Protein AF-A0A975FVG9-F1 (afdb_monomer_lite)

Sequence (138 aa):
MKTIINNSVKTALFLLMSVIVITFSACSAEDGMDGVQVPQGEQGPAGQDGEDGNANVIASDWFPVEFDQMSTSTPPTWGRMVLGNEDIPEVDLSEYMEGTGGVMLIYLKTLVTLSGGSDTGYLCTSAPFYIFNLGSRF

Secondary structure (DSSP, 8-state):
-HHHHHHHHHHHHHHHHHHHHHHHHT-----------PPPPPPPPPPPPPPP-------PPP-----SEE-SSSS---EE----TTT-TTS-HHHHHHHS-------EEEEEE-TTSS-EEEEEE-------------

Radius of gyration: 46.34 Å; chains: 1; bounding box: 71×58×120 Å

Structure (mmCIF, N/CA/C/O backbone):
data_AF-A0A975FVG9-F1
#
_entry.id   AF-A0A975FVG9-F1
#
loop_
_atom_site.group_PDB
_atom_site.id
_atom_site.type_symbol
_atom_site.label_atom_id
_atom_site.label_alt_id
_atom_site.label_comp_id
_atom_site.label_asym_id
_atom_site.label_entity_id
_atom_site.label_seq_id
_atom_site.pdbx_PDB_ins_code
_atom_site.Cartn_x
_atom_site.Cartn_y
_atom_site.Cartn_z
_atom_site.occupancy
_atom_site.B_iso_or_equiv
_atom_site.auth_seq_id
_atom_site.auth_comp_id
_atom_site.auth_asym_id
_atom_site.auth_atom_id
_atom_site.pdbx_PDB_model_num
ATOM 1 N N . MET A 1 1 ? -30.366 42.671 103.130 1.00 57.69 1 MET A N 1
ATOM 2 C CA . MET A 1 1 ? -30.488 42.703 101.650 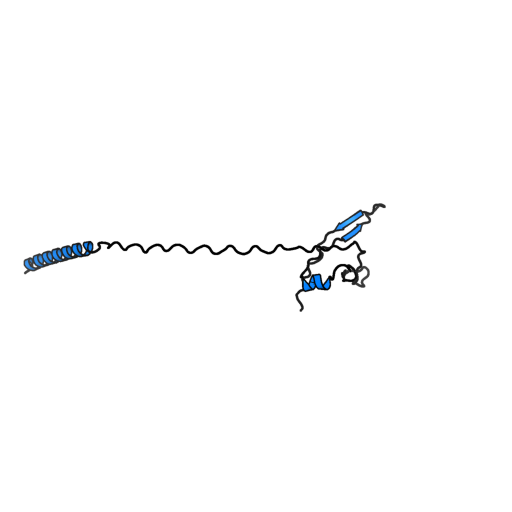1.00 57.69 1 MET A CA 1
ATOM 3 C C . MET A 1 1 ? -29.616 41.660 100.936 1.00 57.69 1 MET A C 1
ATOM 5 O O . MET A 1 1 ? -30.143 40.971 100.078 1.00 57.69 1 MET A O 1
ATOM 9 N N . LYS A 1 2 ? -28.337 41.460 101.309 1.00 54.97 2 LYS A N 1
ATOM 10 C CA . LYS A 1 2 ? -27.422 40.491 100.652 1.00 54.97 2 LYS A CA 1
ATOM 11 C C . LYS A 1 2 ? -27.869 39.013 100.712 1.00 54.97 2 LYS A C 1
ATOM 13 O O . LYS A 1 2 ? -27.711 38.291 99.738 1.00 54.97 2 LYS A O 1
ATOM 18 N N . THR A 1 3 ? -28.478 38.563 101.810 1.00 57.16 3 THR A N 1
ATOM 19 C CA . THR A 1 3 ? -28.899 37.155 101.989 1.00 57.16 3 THR A CA 1
ATOM 20 C C . THR A 1 3 ? -30.125 36.773 101.153 1.00 57.16 3 THR A C 1
ATOM 22 O O . THR A 1 3 ? -30.239 35.637 100.712 1.00 57.16 3 THR A O 1
ATOM 25 N N . ILE A 1 4 ? -31.018 37.735 100.892 1.00 61.66 4 ILE A N 1
ATOM 26 C CA . ILE A 1 4 ? -32.216 37.537 100.061 1.00 61.66 4 ILE A CA 1
ATOM 27 C C . ILE A 1 4 ? -31.801 37.396 98.592 1.00 61.66 4 ILE A C 1
ATOM 29 O O . ILE A 1 4 ? -32.231 36.466 97.924 1.00 61.66 4 ILE A O 1
ATOM 33 N N . ILE A 1 5 ? -30.877 38.243 98.124 1.00 62.00 5 ILE A N 1
ATOM 34 C CA . ILE A 1 5 ? -30.326 38.181 96.762 1.00 62.00 5 ILE A CA 1
ATOM 35 C C . ILE A 1 5 ? -29.603 36.845 96.528 1.00 62.00 5 ILE A C 1
ATOM 37 O O . ILE A 1 5 ? -29.829 36.197 95.512 1.00 62.00 5 ILE A O 1
ATOM 41 N N . ASN A 1 6 ? -28.808 36.371 97.493 1.00 67.38 6 ASN A N 1
ATOM 42 C CA . ASN A 1 6 ? -28.076 35.107 97.353 1.00 67.38 6 ASN A CA 1
ATOM 43 C C . ASN A 1 6 ? -28.990 33.870 97.308 1.00 67.38 6 ASN A C 1
ATOM 45 O O . ASN A 1 6 ? -28.657 32.898 96.631 1.00 67.38 6 ASN A O 1
ATOM 49 N N . ASN A 1 7 ? -30.134 33.892 97.998 1.00 68.81 7 ASN A N 1
ATOM 50 C CA . ASN A 1 7 ? -31.102 32.796 97.941 1.00 68.81 7 ASN A CA 1
ATOM 51 C C . ASN A 1 7 ? -31.940 32.853 96.658 1.00 68.81 7 ASN A C 1
ATOM 53 O O . ASN A 1 7 ? -32.110 31.820 96.016 1.00 68.81 7 ASN A O 1
ATOM 57 N N . SER A 1 8 ? -32.355 34.044 96.215 1.00 70.81 8 SER A N 1
ATOM 58 C CA . SER A 1 8 ? -33.063 34.220 94.940 1.00 70.81 8 SER A CA 1
ATOM 59 C C . SER A 1 8 ? -32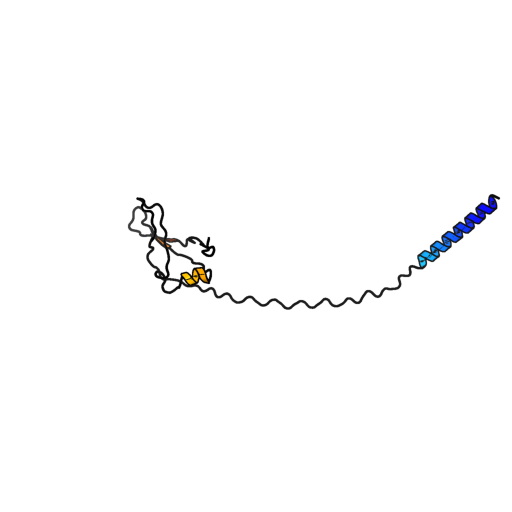.206 33.829 93.729 1.00 70.81 8 SER A C 1
ATOM 61 O O . SER A 1 8 ? -32.715 33.215 92.794 1.00 70.81 8 SER A O 1
ATOM 63 N N . VAL A 1 9 ? -30.897 34.106 93.759 1.00 78.69 9 VAL A N 1
ATOM 64 C CA . VAL A 1 9 ? -29.954 33.704 92.697 1.00 78.69 9 VAL A CA 1
ATOM 65 C C . VAL A 1 9 ? -29.762 32.185 92.654 1.00 78.69 9 VAL A C 1
ATOM 67 O O . VAL A 1 9 ? -29.729 31.606 91.572 1.00 78.69 9 VAL A O 1
ATOM 70 N N . LYS A 1 10 ? -29.696 31.509 93.808 1.00 76.94 10 LYS A N 1
ATOM 71 C CA . LYS A 1 10 ? -29.597 30.040 93.858 1.00 76.94 10 LYS A CA 1
ATOM 72 C C . LYS A 1 10 ? -30.865 29.370 93.338 1.00 76.94 10 LYS A C 1
ATOM 74 O O . LYS A 1 10 ? -30.766 28.431 92.556 1.00 76.94 10 LYS A O 1
ATOM 79 N N . THR A 1 11 ? -32.042 29.868 93.716 1.00 81.31 11 THR A N 1
ATOM 80 C CA . THR A 1 11 ? -33.314 29.333 93.214 1.00 81.31 11 THR A CA 1
ATOM 81 C C . THR A 1 11 ? -33.452 29.543 91.707 1.00 81.31 11 THR A C 1
ATOM 83 O O . THR A 1 11 ? -33.838 28.607 91.013 1.00 81.31 11 THR A O 1
ATOM 86 N N . ALA A 1 12 ? -33.060 30.710 91.183 1.00 82.94 12 ALA A N 1
ATOM 87 C CA . ALA A 1 12 ? -33.036 30.966 89.742 1.00 82.94 12 ALA A CA 1
ATOM 88 C C . ALA A 1 12 ? -32.054 30.043 88.998 1.00 82.94 12 ALA A C 1
ATOM 90 O O . ALA A 1 12 ? -32.378 29.540 87.926 1.00 82.94 12 ALA A O 1
ATOM 91 N N . LEU A 1 13 ? -30.886 29.762 89.585 1.00 82.81 13 LEU A N 1
ATOM 92 C CA . LEU A 1 13 ? -29.896 28.852 89.005 1.00 82.81 13 LEU A CA 1
ATOM 93 C C . LEU A 1 13 ? -30.392 27.397 88.973 1.00 82.81 13 LEU A C 1
ATOM 95 O O . LEU A 1 13 ? -30.206 26.714 87.970 1.00 82.81 13 LEU A O 1
ATOM 99 N N . PHE A 1 14 ? -31.065 26.929 90.029 1.00 83.44 14 PHE A N 1
ATOM 100 C CA . PHE A 1 14 ? -31.667 25.589 90.047 1.00 83.44 14 PHE A CA 1
ATOM 101 C C . PHE A 1 14 ? -32.821 25.451 89.046 1.00 83.44 14 PHE A C 1
ATOM 103 O O . PHE A 1 14 ? -32.939 24.412 88.401 1.00 83.44 14 PHE A O 1
ATOM 110 N N . LEU A 1 15 ? -33.626 26.504 88.870 1.00 83.19 15 LEU A N 1
ATOM 111 C CA . LEU A 1 15 ? -34.683 26.560 87.854 1.00 83.19 15 LEU A CA 1
ATOM 112 C C . LEU A 1 15 ? -34.117 26.566 86.427 1.00 83.19 15 LEU A C 1
ATOM 114 O O . LEU A 1 15 ? -34.654 25.907 85.545 1.00 83.19 15 LEU A O 1
ATOM 118 N N . LEU A 1 16 ? -33.003 27.265 86.200 1.00 83.44 16 LEU A N 1
ATOM 119 C CA . LEU A 1 16 ? -32.316 27.261 84.910 1.00 83.44 16 LEU A CA 1
ATOM 120 C C . LEU A 1 16 ? -31.779 25.861 84.572 1.00 83.44 16 LEU A C 1
ATOM 122 O O . LEU A 1 16 ? -31.946 25.386 83.453 1.00 83.44 16 LEU A O 1
ATOM 126 N N . MET A 1 17 ? -31.177 25.177 85.548 1.00 80.56 17 MET A N 1
ATOM 127 C CA . MET A 1 17 ? -30.641 23.827 85.352 1.00 80.56 17 MET A CA 1
ATOM 128 C C . MET A 1 17 ? -31.740 22.782 85.118 1.00 80.56 17 MET A C 1
ATOM 130 O O . MET A 1 17 ? -31.540 21.875 84.313 1.00 80.56 17 MET A O 1
ATOM 134 N N . SER A 1 18 ? -32.910 22.907 85.755 1.00 80.19 18 SER A N 1
ATOM 135 C CA . SER A 1 18 ? -34.022 21.974 85.521 1.00 80.19 18 SER A CA 1
ATOM 136 C C . SER A 1 18 ? -34.646 22.134 84.131 1.00 80.19 18 SER A C 1
ATOM 138 O O . SER A 1 18 ? -34.964 21.132 83.494 1.00 80.19 18 SER A O 1
ATOM 140 N N . VAL A 1 19 ? -34.755 23.365 83.620 1.00 80.75 19 VAL A N 1
ATOM 141 C CA . VAL A 1 19 ? -35.246 23.635 82.256 1.00 80.75 19 VAL A CA 1
ATOM 142 C C . VAL A 1 19 ? -34.307 23.042 81.201 1.00 80.75 19 VAL A C 1
ATOM 144 O O . VAL A 1 19 ? -34.776 22.441 80.238 1.00 80.75 19 VAL A O 1
ATOM 147 N N . ILE A 1 20 ? -32.993 23.126 81.423 1.00 77.50 20 ILE A N 1
ATOM 148 C CA . ILE A 1 20 ? -31.979 22.577 80.512 1.00 77.50 20 ILE A CA 1
ATOM 149 C C . ILE A 1 20 ? -32.102 21.046 80.386 1.00 77.50 20 ILE A C 1
ATOM 151 O O . ILE A 1 20 ? -32.048 20.507 79.279 1.00 77.50 20 ILE A O 1
ATOM 155 N N . VAL A 1 21 ? -32.336 20.332 81.492 1.00 77.69 21 VAL A N 1
ATOM 156 C CA . VAL A 1 21 ? -32.498 18.862 81.487 1.00 77.69 21 VAL A CA 1
ATOM 157 C C . VAL A 1 21 ? -33.760 18.424 80.728 1.00 77.69 21 VAL A C 1
ATOM 159 O O . VAL A 1 21 ? -33.743 17.415 80.019 1.00 77.69 21 VAL A O 1
ATOM 162 N N . ILE A 1 22 ? -34.842 19.201 80.818 1.00 73.06 22 ILE A N 1
ATOM 163 C CA . ILE A 1 22 ? -36.093 18.924 80.096 1.00 73.06 22 ILE A CA 1
ATOM 164 C C . ILE A 1 22 ? -35.912 19.160 78.588 1.00 73.06 22 ILE A C 1
ATOM 166 O O . ILE A 1 22 ? -36.403 18.375 77.782 1.00 73.06 22 ILE A O 1
ATOM 170 N N . THR A 1 23 ? -35.146 20.177 78.180 1.00 68.38 23 THR A N 1
ATOM 171 C CA . THR A 1 23 ? -34.895 20.440 76.751 1.00 68.38 23 THR A CA 1
ATOM 172 C C . THR A 1 23 ? -34.012 19.392 76.070 1.00 68.38 23 THR A C 1
ATOM 174 O O . THR A 1 23 ? -34.181 19.154 74.880 1.00 68.38 23 THR A O 1
ATOM 177 N N . PHE A 1 24 ? -33.113 18.719 76.799 1.00 65.06 24 PHE A N 1
ATOM 178 C CA . PHE A 1 24 ? -32.267 17.663 76.222 1.00 65.06 24 PHE A CA 1
ATOM 179 C C . PHE A 1 24 ? -32.967 16.303 76.081 1.00 65.06 24 PHE A C 1
ATOM 181 O O . PHE A 1 24 ? -32.515 15.478 75.293 1.00 65.06 24 PHE A O 1
ATOM 188 N N . SER A 1 25 ? -34.069 16.065 76.799 1.00 64.69 25 SER A N 1
ATOM 189 C CA . SER A 1 25 ? -34.861 14.827 76.680 1.00 64.69 25 SER A CA 1
ATOM 190 C C . SER A 1 25 ? -35.961 14.900 75.610 1.00 64.69 25 SER A C 1
ATOM 192 O O . SER A 1 25 ? -36.537 13.874 75.268 1.00 64.69 25 SER A O 1
ATOM 194 N N . ALA A 1 26 ? -36.210 16.082 75.032 1.00 60.00 26 ALA A N 1
ATOM 195 C CA . ALA A 1 26 ? -37.150 16.286 73.923 1.00 60.00 26 ALA A CA 1
ATOM 196 C C . ALA A 1 26 ? -36.576 15.919 72.537 1.00 60.00 26 ALA A C 1
ATOM 198 O O . ALA A 1 26 ? -37.291 15.993 71.546 1.00 60.00 26 ALA A O 1
ATOM 199 N N . CYS A 1 27 ? -35.307 15.505 72.458 1.00 59.72 27 CYS A N 1
ATOM 200 C CA . CYS A 1 27 ? -34.732 14.863 71.275 1.00 59.72 27 CYS A CA 1
ATOM 201 C C . CYS A 1 27 ? -34.912 13.341 71.392 1.00 59.72 27 CYS A C 1
ATOM 203 O O . CYS A 1 27 ? -33.947 12.585 71.493 1.00 59.72 27 CYS A O 1
ATOM 205 N N . SER A 1 28 ? -36.166 12.892 71.460 1.00 61.69 28 SER A N 1
ATOM 206 C CA . SER A 1 28 ? -36.476 11.531 71.038 1.00 61.69 28 SER A CA 1
ATOM 207 C C . SER A 1 28 ? -36.413 11.585 69.521 1.00 61.69 28 SER A C 1
ATOM 209 O O . SER A 1 28 ? -37.184 12.320 68.925 1.00 61.69 28 SER A O 1
ATOM 211 N N . ALA A 1 29 ? -35.457 10.904 68.894 1.00 56.03 29 ALA A N 1
ATOM 212 C CA . ALA A 1 29 ? -35.510 10.718 67.455 1.00 56.03 29 ALA A CA 1
ATOM 213 C C . ALA A 1 29 ? -36.801 9.942 67.168 1.00 56.03 29 ALA A C 1
ATOM 215 O O . ALA A 1 29 ? -36.885 8.752 67.466 1.00 56.03 29 ALA A O 1
ATOM 216 N N . GLU A 1 30 ? -37.845 10.620 66.691 1.00 57.28 30 GLU A N 1
ATOM 217 C CA . GLU A 1 30 ? -38.917 9.933 65.994 1.00 57.28 30 GLU A CA 1
ATOM 218 C C . GLU A 1 30 ? -38.268 9.208 64.815 1.00 57.28 30 GLU A C 1
ATOM 220 O O . GLU A 1 30 ? -37.642 9.847 63.969 1.00 57.28 30 GLU A O 1
ATOM 225 N N . ASP A 1 31 ? -38.369 7.877 64.811 1.00 58.94 31 ASP A N 1
ATOM 226 C CA . ASP A 1 31 ? -37.905 7.007 63.737 1.00 58.94 31 ASP A CA 1
ATOM 227 C C . ASP A 1 31 ? -38.453 7.519 62.398 1.00 58.94 31 ASP A C 1
ATOM 229 O O . ASP A 1 31 ? -39.593 7.247 62.005 1.00 58.94 31 ASP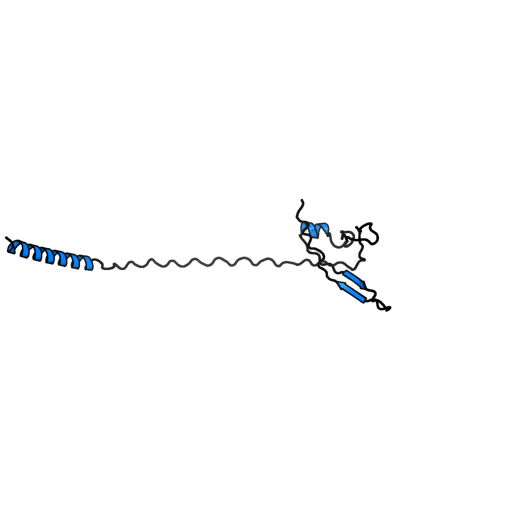 A O 1
ATOM 233 N N . GLY A 1 32 ? -37.637 8.300 61.693 1.00 55.00 32 GLY A N 1
ATOM 234 C CA . GLY A 1 32 ? -37.848 8.581 60.290 1.00 55.00 32 GLY A CA 1
ATOM 235 C C . GLY A 1 32 ? -37.759 7.243 59.583 1.00 55.00 32 GLY A C 1
ATOM 236 O O . GLY A 1 32 ? -36.694 6.638 59.561 1.00 55.00 32 GLY A O 1
ATOM 237 N N . MET A 1 33 ? -38.879 6.750 59.052 1.00 56.66 33 MET A N 1
ATOM 238 C CA . MET A 1 33 ? -38.840 5.639 58.109 1.00 56.66 33 MET A CA 1
ATOM 239 C C . MET A 1 33 ? -37.885 6.044 56.988 1.00 56.66 33 MET A C 1
ATOM 241 O O . MET A 1 33 ? -38.213 6.926 56.190 1.00 56.66 33 MET A O 1
ATOM 245 N N . ASP A 1 34 ? -36.697 5.441 56.981 1.00 62.31 34 ASP A N 1
ATOM 246 C CA . ASP A 1 34 ? -35.715 5.607 55.922 1.00 62.31 34 ASP A CA 1
ATOM 247 C C . ASP A 1 34 ? -36.432 5.405 54.588 1.00 62.31 34 ASP A C 1
ATOM 249 O O . ASP A 1 34 ? -37.128 4.406 54.377 1.00 62.31 34 ASP A O 1
ATOM 253 N N . GLY A 1 35 ? -36.344 6.421 53.725 1.00 62.31 35 GLY A N 1
ATOM 254 C CA . GLY A 1 35 ? -37.052 6.454 52.455 1.00 62.31 35 GLY A CA 1
ATOM 255 C C . GLY A 1 35 ? -36.845 5.145 51.702 1.00 62.31 35 GLY A C 1
ATOM 256 O O . GLY A 1 35 ? -35.711 4.711 51.514 1.00 62.31 35 GLY A O 1
ATOM 257 N N . VAL A 1 36 ? -37.950 4.512 51.302 1.00 65.50 36 VAL A N 1
ATOM 258 C CA . VAL A 1 36 ? -37.959 3.261 50.537 1.00 65.50 36 VAL A CA 1
ATOM 259 C C . VAL A 1 36 ? -36.933 3.366 49.410 1.00 65.50 36 VAL A C 1
ATOM 261 O O . VAL A 1 36 ? -37.068 4.203 48.517 1.00 65.50 36 VAL A O 1
ATOM 264 N N . GLN A 1 37 ? -35.891 2.537 49.474 1.00 67.75 37 GLN A N 1
ATOM 265 C CA . GLN A 1 37 ? -34.851 2.486 48.460 1.00 67.75 37 GLN A CA 1
ATOM 266 C C . GLN A 1 37 ? -35.496 2.034 47.147 1.00 67.75 37 GLN A C 1
ATOM 268 O O . GLN A 1 37 ? -35.871 0.873 46.985 1.00 67.75 37 GLN A O 1
ATOM 273 N N . VAL A 1 38 ? -35.705 2.983 46.233 1.00 71.88 38 VAL A N 1
ATOM 274 C CA . VAL A 1 38 ? -36.261 2.700 44.907 1.00 71.88 38 VAL A CA 1
ATOM 275 C C . VAL A 1 38 ? -35.289 1.777 44.165 1.00 71.88 38 VAL A C 1
ATOM 277 O O . VAL A 1 38 ? -34.077 1.998 44.252 1.00 71.88 38 VAL A O 1
ATOM 280 N N . PRO A 1 39 ? -35.779 0.746 43.450 1.00 78.69 39 PRO A N 1
ATOM 281 C CA . PRO A 1 39 ? -34.909 -0.141 42.693 1.00 78.69 39 PRO A CA 1
ATOM 282 C C . PRO A 1 39 ? -34.044 0.668 41.726 1.00 78.69 39 PRO A C 1
ATOM 284 O O . PRO A 1 39 ? -34.528 1.593 41.069 1.00 78.69 39 PRO A O 1
ATOM 287 N N . GLN A 1 40 ? -32.763 0.317 41.639 1.00 80.31 40 GLN A N 1
ATOM 288 C CA . GLN A 1 40 ? -31.877 0.883 40.632 1.00 80.31 40 GLN A CA 1
ATOM 289 C C . GLN A 1 40 ? -32.424 0.545 39.238 1.00 80.31 40 GLN A C 1
ATOM 291 O O . GLN A 1 40 ? -32.855 -0.583 39.004 1.00 80.31 40 GLN A O 1
ATOM 296 N N . GLY A 1 41 ? -32.452 1.537 38.341 1.00 81.62 41 GLY A N 1
ATOM 297 C CA . GLY A 1 41 ? -32.971 1.365 36.984 1.00 81.62 41 GLY A CA 1
ATOM 298 C C . GLY A 1 41 ? -32.256 0.237 36.242 1.00 81.62 41 GLY A C 1
ATOM 299 O O . GLY A 1 41 ? -31.067 0.001 36.466 1.00 81.62 41 GLY A O 1
ATOM 300 N N . GLU A 1 42 ? -32.987 -0.462 35.374 1.00 85.81 42 GLU A N 1
ATOM 301 C CA . GLU A 1 42 ? -32.425 -1.551 34.577 1.00 85.81 42 GLU A CA 1
ATOM 302 C C . GLU A 1 42 ? -31.249 -1.057 33.726 1.00 85.81 42 GLU A C 1
ATOM 304 O O . GLU A 1 42 ? -31.252 0.063 33.204 1.00 85.81 42 GLU A O 1
ATOM 309 N N . GLN A 1 43 ? -30.223 -1.901 33.593 1.00 87.06 43 GLN A N 1
ATOM 310 C CA . GLN A 1 43 ? -29.115 -1.634 32.686 1.00 87.06 43 GLN A CA 1
ATOM 311 C C . GLN A 1 43 ? -29.661 -1.536 31.255 1.00 87.06 43 GLN A C 1
ATOM 313 O O . GLN A 1 43 ? -30.449 -2.378 30.828 1.00 87.06 43 GLN A O 1
ATOM 318 N N . GLY A 1 44 ? -29.236 -0.507 30.517 1.00 86.31 44 GLY A N 1
ATOM 319 C CA . GLY A 1 44 ? -29.609 -0.353 29.113 1.00 86.31 44 GLY A CA 1
ATOM 320 C C . GLY A 1 44 ? -29.200 -1.573 28.275 1.00 86.31 44 GLY A C 1
ATOM 321 O O . GLY A 1 44 ? -28.284 -2.307 28.662 1.00 86.31 44 GLY A O 1
ATOM 322 N N . PRO A 1 45 ? -29.859 -1.802 27.127 1.00 88.12 45 PRO A N 1
ATOM 323 C CA . PRO A 1 45 ? -29.494 -2.896 26.237 1.00 88.12 45 PRO A CA 1
ATOM 324 C C . PRO A 1 45 ? -28.026 -2.777 25.812 1.00 88.12 45 PRO A C 1
ATOM 326 O O . PRO A 1 45 ? -27.483 -1.674 25.705 1.00 88.12 45 PRO A O 1
ATOM 329 N N . ALA A 1 46 ? -27.388 -3.921 25.559 1.00 87.50 46 ALA A N 1
ATOM 330 C CA . ALA A 1 46 ? -26.078 -3.937 24.925 1.00 87.50 46 ALA A CA 1
ATOM 331 C C . ALA A 1 46 ? -26.135 -3.176 23.587 1.00 87.50 46 ALA A C 1
ATOM 333 O O . ALA A 1 46 ? -27.161 -3.184 22.902 1.00 87.50 46 ALA A O 1
ATOM 334 N N . GLY A 1 47 ? -25.035 -2.505 23.233 1.00 82.38 47 GLY A N 1
ATOM 335 C CA . GLY A 1 47 ? -24.887 -1.925 21.900 1.00 82.38 47 GLY A CA 1
ATOM 336 C C . GLY A 1 47 ? -25.004 -3.008 20.827 1.00 82.38 47 GLY A C 1
ATOM 337 O O . GLY A 1 47 ? -24.768 -4.182 21.102 1.00 82.38 47 GLY A O 1
ATOM 338 N N . GLN A 1 48 ? -25.391 -2.616 19.615 1.00 84.12 48 GLN A N 1
ATOM 339 C CA . GLN A 1 48 ? -25.359 -3.531 18.477 1.00 84.12 48 GLN A CA 1
ATOM 340 C C . GLN A 1 48 ? -23.908 -3.909 18.172 1.00 84.12 48 GLN A C 1
ATOM 342 O O . GLN A 1 48 ? -23.015 -3.063 18.278 1.00 84.12 48 GLN A O 1
ATOM 347 N N . ASP A 1 49 ? -23.692 -5.167 17.798 1.00 82.50 49 ASP A N 1
ATOM 348 C CA . ASP A 1 49 ? -22.405 -5.608 17.271 1.00 82.50 49 ASP A CA 1
ATOM 349 C C . ASP A 1 49 ? -22.059 -4.779 16.022 1.00 82.50 49 ASP A C 1
ATOM 351 O O . ASP A 1 49 ? -22.941 -4.402 15.244 1.00 82.50 49 ASP A O 1
ATOM 355 N N . GLY A 1 50 ? -20.777 -4.447 15.851 1.00 73.25 50 GLY A N 1
ATOM 356 C CA . GLY A 1 50 ? -20.308 -3.796 14.627 1.00 73.25 50 GLY A CA 1
ATOM 357 C C . GLY A 1 50 ? -20.459 -4.736 13.431 1.00 73.25 50 GLY A C 1
ATOM 358 O O . GLY A 1 50 ? -20.342 -5.948 13.589 1.00 73.25 50 GLY A O 1
ATOM 359 N N . GLU A 1 51 ? -20.717 -4.194 12.240 1.00 77.88 51 GLU A N 1
ATOM 360 C CA . GLU A 1 51 ? -20.795 -5.024 11.034 1.00 77.88 51 GLU A CA 1
ATOM 361 C C . GLU A 1 51 ? -19.433 -5.640 10.685 1.00 77.88 51 GLU A C 1
ATOM 363 O O . GLU A 1 51 ? -18.386 -5.001 10.838 1.00 77.88 51 GLU A O 1
ATOM 368 N N . ASP A 1 52 ? -19.455 -6.882 10.193 1.00 68.94 52 ASP A N 1
ATOM 369 C CA . ASP A 1 52 ? -18.266 -7.569 9.696 1.00 68.94 52 ASP A CA 1
ATOM 370 C C . ASP A 1 52 ? -17.652 -6.772 8.533 1.00 68.94 52 ASP A C 1
ATOM 372 O O . ASP A 1 52 ? -18.254 -6.593 7.472 1.00 68.94 52 ASP A O 1
ATOM 376 N N . GLY A 1 53 ? -16.423 -6.287 8.720 1.00 62.66 53 GLY A N 1
ATOM 377 C CA . GLY A 1 53 ? -15.679 -5.597 7.672 1.00 62.66 53 GLY A CA 1
ATOM 378 C C . GLY A 1 53 ? -15.159 -6.582 6.625 1.00 62.66 53 GLY A C 1
ATOM 379 O O . GLY A 1 53 ? -14.163 -7.264 6.863 1.00 62.66 53 GLY A O 1
ATOM 380 N N . ASN A 1 54 ? -15.777 -6.631 5.443 1.00 58.66 54 ASN A N 1
ATOM 381 C CA . ASN A 1 54 ? -15.199 -7.329 4.293 1.00 58.66 54 ASN A CA 1
ATOM 382 C C . ASN A 1 54 ? -13.992 -6.532 3.772 1.00 58.66 54 ASN A C 1
ATOM 384 O O . ASN A 1 54 ? -14.147 -5.516 3.093 1.00 58.66 54 ASN A O 1
ATOM 388 N N . ALA A 1 55 ? -12.775 -6.984 4.079 1.00 64.94 55 ALA A N 1
ATOM 389 C CA . ALA A 1 55 ? -11.582 -6.464 3.422 1.00 64.94 55 ALA A CA 1
ATOM 390 C C . ALA A 1 55 ? -11.582 -6.933 1.959 1.00 64.94 55 ALA A C 1
ATOM 392 O O . ALA A 1 55 ? -11.250 -8.082 1.665 1.00 64.94 55 ALA A O 1
ATOM 393 N N . ASN A 1 56 ? -11.963 -6.049 1.037 1.00 67.19 56 ASN A N 1
ATOM 394 C CA . ASN A 1 56 ? -11.812 -6.294 -0.393 1.00 67.19 56 ASN A CA 1
ATOM 395 C C . ASN A 1 56 ? -10.319 -6.239 -0.740 1.00 67.19 56 ASN A C 1
ATOM 397 O O . ASN A 1 56 ? -9.749 -5.165 -0.911 1.00 67.19 56 ASN A O 1
ATOM 401 N N . VAL A 1 57 ? -9.675 -7.405 -0.801 1.00 72.88 57 VAL A N 1
ATOM 402 C CA . VAL A 1 57 ? -8.296 -7.532 -1.282 1.00 72.88 57 VAL A CA 1
ATOM 403 C C . VAL A 1 57 ? -8.342 -7.800 -2.776 1.00 72.88 57 VAL A C 1
ATOM 405 O O . VAL A 1 57 ? -8.857 -8.832 -3.206 1.00 72.88 57 VAL A O 1
ATOM 408 N N . ILE A 1 58 ? -7.786 -6.879 -3.556 1.00 73.69 58 ILE A N 1
ATOM 409 C CA . ILE A 1 58 ? -7.625 -7.032 -4.999 1.00 73.69 58 ILE A CA 1
ATOM 410 C C . ILE A 1 58 ? -6.127 -7.061 -5.306 1.00 73.69 58 ILE A C 1
ATOM 412 O O . ILE A 1 58 ? -5.359 -6.298 -4.720 1.00 73.69 58 ILE A O 1
ATOM 416 N N . ALA A 1 59 ? -5.706 -7.974 -6.179 1.00 81.31 59 ALA A N 1
ATOM 417 C CA . ALA A 1 59 ? -4.313 -8.156 -6.572 1.00 81.31 59 ALA A CA 1
ATOM 418 C C . ALA A 1 59 ? -4.196 -8.133 -8.098 1.00 81.31 59 ALA A C 1
ATOM 420 O O . ALA A 1 59 ? -5.059 -8.680 -8.782 1.00 81.31 59 ALA A O 1
ATOM 421 N N . SER A 1 60 ? -3.125 -7.523 -8.604 1.00 81.69 60 SER A N 1
ATOM 422 C CA . SER A 1 60 ? -2.769 -7.533 -10.023 1.00 81.69 60 SER A CA 1
ATOM 423 C C . SER A 1 60 ? -1.725 -8.609 -10.323 1.00 81.69 60 SER A C 1
ATOM 425 O O . SER A 1 60 ? -0.998 -9.062 -9.430 1.00 81.69 60 SER A O 1
ATOM 427 N N . ASP A 1 61 ? -1.591 -8.961 -11.600 1.00 86.69 61 ASP A N 1
ATOM 428 C CA . ASP A 1 61 ? -0.428 -9.699 -12.091 1.00 86.69 61 ASP A CA 1
ATOM 429 C C . ASP A 1 61 ? 0.846 -8.829 -12.069 1.00 86.69 61 ASP A C 1
ATOM 431 O O . ASP A 1 61 ? 0.807 -7.612 -11.871 1.00 86.69 61 ASP A O 1
ATOM 435 N N . TRP A 1 62 ? 2.009 -9.467 -12.251 1.00 84.44 62 TRP A N 1
ATOM 436 C CA . TRP A 1 62 ? 3.292 -8.769 -12.364 1.00 84.44 62 TRP A CA 1
ATOM 437 C C . TRP A 1 62 ? 3.427 -8.090 -13.728 1.00 84.44 62 TRP A C 1
ATOM 439 O O . TRP A 1 62 ? 3.372 -8.757 -14.761 1.00 84.44 62 TRP A O 1
ATOM 449 N N . PHE A 1 63 ? 3.729 -6.795 -13.721 1.00 84.25 63 PHE A N 1
ATOM 450 C CA . PHE A 1 63 ? 4.013 -6.002 -14.917 1.00 84.25 63 PHE A CA 1
ATOM 451 C C . PHE A 1 63 ? 5.371 -5.281 -14.787 1.00 84.25 63 PHE A C 1
ATOM 453 O O . PHE A 1 63 ? 5.906 -5.160 -13.675 1.00 84.25 63 PHE A O 1
ATOM 460 N N . PRO A 1 64 ? 6.013 -4.886 -15.905 1.00 81.25 64 PRO A N 1
ATOM 461 C CA . PRO A 1 64 ? 7.278 -4.158 -15.859 1.00 81.25 64 PRO A CA 1
ATOM 462 C C . PRO A 1 64 ? 7.106 -2.782 -15.203 1.00 81.25 64 PRO A C 1
ATOM 464 O O . PRO A 1 64 ? 6.110 -2.104 -15.407 1.00 81.25 64 PRO A O 1
ATOM 467 N N . VAL A 1 65 ? 8.107 -2.359 -14.429 1.00 78.56 65 VAL A N 1
ATOM 468 C CA . VAL A 1 65 ? 8.129 -1.022 -13.822 1.00 78.56 65 VAL A CA 1
ATOM 469 C C . VAL A 1 65 ? 8.567 -0.003 -14.864 1.00 78.56 65 VAL A C 1
ATOM 471 O O . VAL A 1 65 ? 9.692 -0.084 -15.368 1.00 78.56 65 VAL A O 1
ATOM 474 N N . GLU A 1 66 ? 7.717 0.984 -15.123 1.00 79.88 66 GLU A N 1
ATOM 475 C CA . GLU A 1 66 ? 8.028 2.137 -15.964 1.00 79.88 66 GLU A CA 1
ATOM 476 C C . GLU A 1 66 ? 8.114 3.409 -15.105 1.00 79.88 66 GLU A C 1
ATOM 478 O O . GLU A 1 66 ? 7.377 3.592 -14.139 1.00 79.88 66 GLU A O 1
ATOM 483 N N . PHE A 1 67 ? 9.087 4.275 -15.405 1.00 82.06 67 PHE A N 1
ATOM 484 C CA . PHE A 1 67 ? 9.213 5.582 -14.757 1.00 82.06 67 PHE A CA 1
ATOM 485 C C . PHE A 1 67 ? 8.743 6.656 -15.734 1.00 82.06 67 PHE A C 1
ATOM 487 O O . PHE A 1 67 ? 9.486 7.036 -16.640 1.00 82.06 67 PHE A O 1
ATOM 494 N N . ASP A 1 68 ? 7.534 7.168 -15.526 1.00 80.38 68 ASP A N 1
ATOM 495 C CA . ASP A 1 68 ? 6.887 8.123 -16.433 1.00 80.38 68 ASP A CA 1
ATOM 496 C C . ASP A 1 68 ? 7.551 9.497 -16.405 1.00 80.38 68 ASP A C 1
ATOM 498 O O . ASP A 1 68 ? 7.781 10.134 -17.434 1.00 80.38 68 ASP A O 1
ATOM 502 N N . GLN A 1 69 ? 7.865 9.981 -15.201 1.00 81.25 69 GLN A N 1
ATOM 503 C CA . GLN A 1 69 ? 8.430 11.314 -15.008 1.00 81.25 69 GLN A CA 1
ATOM 504 C C . GLN A 1 69 ? 9.818 11.201 -14.411 1.00 81.25 69 GLN A C 1
ATOM 506 O O . GLN A 1 69 ? 9.967 11.010 -13.206 1.00 81.25 69 GLN A O 1
ATOM 511 N N . MET A 1 70 ? 10.833 11.345 -15.258 1.00 86.12 70 MET A N 1
ATOM 512 C CA . MET A 1 70 ? 12.231 11.388 -14.845 1.00 86.12 70 MET A CA 1
ATOM 513 C C . MET A 1 70 ? 12.834 12.777 -15.039 1.00 86.12 70 MET A C 1
ATOM 515 O O . MET A 1 70 ? 12.494 13.511 -15.968 1.00 86.12 70 MET A O 1
ATOM 519 N N . SER A 1 71 ? 13.777 13.122 -14.163 1.00 87.12 71 SER A N 1
ATOM 520 C CA . SER A 1 71 ? 14.654 14.277 -14.354 1.00 87.12 71 SER A CA 1
ATOM 521 C C . SER A 1 71 ? 15.403 14.170 -15.682 1.00 87.12 71 SER A C 1
ATOM 523 O O . SER A 1 71 ? 15.964 13.124 -15.998 1.00 87.12 71 SER A O 1
ATOM 525 N N . THR A 1 72 ? 15.502 15.277 -16.416 1.00 91.31 72 THR A N 1
ATOM 526 C CA . THR A 1 72 ? 16.278 15.365 -17.667 1.00 91.31 72 THR A CA 1
ATOM 527 C C . THR A 1 72 ? 17.789 15.485 -17.442 1.00 91.31 72 THR A C 1
ATOM 529 O O . THR A 1 72 ? 18.550 15.619 -18.398 1.00 91.31 72 THR A O 1
ATOM 532 N N . SER A 1 73 ? 18.240 15.468 -16.184 1.00 89.94 73 SER A N 1
ATOM 533 C CA . SER A 1 73 ? 19.664 15.500 -15.836 1.00 89.94 73 SER A CA 1
ATOM 534 C C . SER A 1 73 ? 20.372 14.201 -16.235 1.00 89.94 73 SER A C 1
ATOM 536 O O . SER A 1 73 ? 19.753 13.140 -16.270 1.00 89.94 73 SER A O 1
ATOM 538 N N . THR A 1 74 ? 21.686 14.266 -16.469 1.00 87.50 74 THR A N 1
ATOM 539 C CA . THR A 1 74 ? 22.519 13.092 -16.780 1.00 87.50 74 THR A CA 1
ATOM 540 C C . THR A 1 74 ? 23.580 12.895 -15.685 1.00 87.50 74 THR A C 1
ATOM 542 O O . THR A 1 74 ? 24.550 13.655 -15.666 1.00 87.50 74 THR A O 1
ATOM 545 N N . PRO A 1 75 ? 23.454 11.899 -14.780 1.00 85.06 75 PRO A N 1
ATOM 546 C CA . PRO A 1 75 ? 22.360 10.928 -14.665 1.00 85.06 75 PRO A CA 1
ATOM 547 C C . PRO A 1 75 ? 21.068 11.535 -14.073 1.00 85.06 75 PRO A C 1
ATOM 549 O O . PRO A 1 75 ? 21.136 12.564 -13.390 1.00 85.06 75 PRO A O 1
ATOM 552 N N . PRO A 1 76 ? 19.898 10.902 -14.295 1.00 83.06 76 PRO A N 1
ATOM 553 C CA . PRO A 1 76 ? 18.638 11.345 -13.708 1.00 83.06 76 PRO A CA 1
ATOM 554 C C . PRO A 1 76 ? 18.716 11.355 -12.182 1.00 83.06 76 PRO A C 1
ATOM 556 O O . PRO A 1 76 ? 19.186 10.403 -11.562 1.00 83.06 76 PRO A O 1
ATOM 559 N N . THR A 1 77 ? 18.252 12.442 -11.570 1.00 84.69 77 THR A N 1
ATOM 560 C CA . THR A 1 77 ? 18.313 12.641 -10.113 1.00 84.69 77 THR A CA 1
ATOM 561 C C . THR A 1 77 ? 17.038 12.231 -9.381 1.00 84.69 77 THR A C 1
ATOM 563 O O . THR A 1 77 ? 17.073 12.018 -8.173 1.00 84.69 77 THR A O 1
ATOM 566 N N . TRP A 1 78 ? 15.915 12.119 -10.091 1.00 84.38 78 TRP A N 1
ATOM 567 C CA . TRP A 1 78 ? 14.636 11.662 -9.553 1.00 84.38 78 TRP A CA 1
ATOM 568 C C . TRP A 1 78 ? 13.787 11.029 -10.660 1.00 84.38 78 TRP A C 1
ATOM 570 O O . TRP A 1 78 ? 13.962 11.346 -11.841 1.00 84.38 78 TRP A O 1
ATOM 580 N N . GLY A 1 79 ? 12.874 10.146 -10.255 1.00 80.81 79 GLY A N 1
ATOM 581 C CA . GLY A 1 79 ? 11.893 9.480 -11.105 1.00 80.81 79 GLY A CA 1
ATOM 582 C C . GLY A 1 79 ? 10.596 9.235 -10.332 1.00 80.81 79 GLY A C 1
ATOM 583 O O . GLY A 1 79 ? 10.644 8.987 -9.126 1.00 80.81 79 GLY A O 1
ATOM 584 N N . ARG A 1 80 ? 9.446 9.324 -11.003 1.00 81.50 80 ARG A N 1
ATOM 585 C CA . ARG A 1 80 ? 8.128 8.959 -10.467 1.00 81.50 80 ARG A CA 1
ATOM 586 C C . ARG A 1 80 ? 7.531 7.846 -11.322 1.00 81.50 80 ARG A C 1
ATOM 588 O O . ARG A 1 80 ? 7.535 7.970 -12.540 1.00 81.50 80 ARG A O 1
ATOM 595 N N . MET A 1 81 ? 7.018 6.819 -10.654 1.00 82.12 81 MET A N 1
ATOM 596 C CA . MET A 1 81 ? 6.134 5.809 -11.231 1.00 82.12 81 MET A CA 1
ATOM 597 C C . MET A 1 81 ? 4.693 6.252 -10.979 1.00 82.12 81 MET A C 1
ATOM 599 O O . MET A 1 81 ? 4.350 6.589 -9.838 1.00 82.12 81 MET A O 1
ATOM 603 N N . VAL A 1 82 ? 3.887 6.312 -12.029 1.00 82.69 82 VAL A N 1
ATOM 604 C CA . VAL A 1 82 ? 2.454 6.598 -11.965 1.00 82.69 82 VAL A CA 1
ATOM 605 C C . VAL A 1 82 ? 1.729 5.303 -12.304 1.00 82.69 82 VAL A C 1
ATOM 607 O O . VAL A 1 82 ? 2.047 4.674 -13.297 1.00 82.69 82 VAL A O 1
ATOM 610 N N . LEU A 1 83 ? 0.796 4.892 -11.446 1.00 82.19 83 LEU A N 1
ATOM 611 C CA . LEU A 1 83 ? -0.067 3.743 -11.711 1.00 82.19 83 LEU A CA 1
ATOM 612 C C . LEU A 1 83 ? -1.432 4.267 -12.143 1.00 82.19 83 LEU A C 1
ATOM 614 O O . LEU A 1 83 ? -2.064 5.018 -11.389 1.00 82.19 83 LEU A O 1
ATOM 618 N N . GLY A 1 84 ? -1.845 3.900 -13.350 1.00 83.38 84 GLY A N 1
ATOM 619 C CA . GLY A 1 84 ? -3.137 4.234 -13.936 1.00 83.38 84 GLY A CA 1
ATOM 620 C C . GLY A 1 84 ? -4.051 3.018 -14.073 1.00 83.38 84 GLY A C 1
ATOM 621 O O . GLY A 1 84 ? -3.644 1.871 -13.888 1.00 83.38 84 GLY A O 1
ATOM 622 N N . ASN A 1 85 ? -5.314 3.272 -14.421 1.00 86.12 85 ASN A N 1
ATOM 623 C CA . ASN A 1 85 ? -6.299 2.213 -14.679 1.00 86.12 85 ASN A CA 1
ATOM 624 C C . ASN A 1 85 ? -5.891 1.335 -15.878 1.00 86.12 85 ASN A C 1
ATOM 626 O O . ASN A 1 85 ?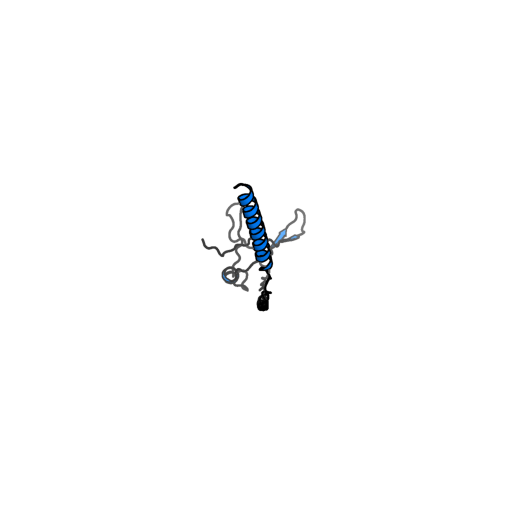 -6.348 0.204 -16.011 1.00 86.12 85 ASN A O 1
ATOM 630 N N . GLU A 1 86 ? -5.041 1.852 -16.763 1.00 85.62 86 GLU A N 1
ATOM 631 C CA . GLU A 1 86 ? -4.446 1.125 -17.880 1.00 85.62 86 GLU A CA 1
ATOM 632 C C . GLU A 1 86 ? -3.469 0.021 -17.451 1.00 85.62 86 GLU A C 1
ATOM 634 O O . GLU A 1 86 ? -3.351 -0.978 -18.162 1.00 85.62 86 GLU A O 1
ATOM 639 N N . ASP A 1 87 ? -2.807 0.173 -16.302 1.00 83.81 87 ASP A N 1
ATOM 640 C CA . ASP A 1 87 ? -1.804 -0.782 -15.815 1.00 83.81 87 ASP A CA 1
ATOM 641 C C . ASP A 1 87 ? -2.450 -1.973 -15.099 1.00 83.81 87 ASP A C 1
ATOM 643 O O . ASP A 1 87 ? -1.904 -3.078 -15.092 1.00 83.81 87 ASP A O 1
ATOM 647 N N . ILE A 1 88 ? -3.619 -1.745 -14.490 1.00 85.25 88 ILE A N 1
ATOM 648 C CA . ILE A 1 88 ? -4.388 -2.743 -13.739 1.00 85.25 88 ILE A CA 1
ATOM 649 C C . ILE A 1 88 ? -5.855 -2.658 -14.188 1.00 85.25 88 ILE A C 1
ATOM 651 O O . ILE A 1 88 ? -6.690 -2.095 -13.476 1.00 85.25 88 ILE A O 1
ATOM 655 N N . PRO A 1 89 ? -6.200 -3.192 -15.373 1.00 83.62 89 PRO A N 1
ATOM 656 C CA . PRO A 1 89 ? -7.537 -3.042 -15.950 1.00 83.62 89 PRO A CA 1
ATOM 657 C C . PRO A 1 89 ? -8.632 -3.738 -15.132 1.00 83.62 89 PRO A C 1
ATOM 659 O O . PRO A 1 89 ? -9.819 -3.473 -15.333 1.00 83.62 89 PRO A O 1
ATOM 662 N N . GLU A 1 90 ? -8.262 -4.634 -14.216 1.00 82.81 90 GLU A N 1
ATOM 663 C CA . GLU A 1 90 ? -9.188 -5.306 -13.306 1.00 82.81 90 GLU A CA 1
ATOM 664 C C . GLU A 1 90 ? -9.721 -4.382 -12.201 1.00 82.81 90 GLU A C 1
ATOM 666 O O . GLU A 1 90 ? -10.711 -4.728 -11.550 1.00 82.81 90 GLU A O 1
ATOM 671 N N . VAL A 1 91 ? -9.078 -3.232 -11.969 1.00 82.19 91 VAL A N 1
ATOM 672 C CA . VAL A 1 91 ? -9.408 -2.310 -10.877 1.00 82.19 91 VAL A CA 1
ATOM 673 C C . VAL A 1 91 ? -9.557 -0.894 -11.408 1.00 82.19 91 VAL A C 1
ATOM 675 O O . VAL A 1 91 ? -8.634 -0.338 -11.993 1.00 82.19 91 VAL A O 1
ATOM 678 N N . ASP A 1 92 ? -10.692 -0.257 -11.121 1.00 87.25 92 ASP A N 1
ATOM 679 C CA . ASP A 1 92 ? -10.771 1.198 -11.230 1.00 87.25 92 ASP A CA 1
ATOM 680 C C . ASP A 1 92 ? -10.028 1.819 -10.038 1.00 87.25 92 ASP A C 1
ATOM 682 O O . ASP A 1 92 ? -10.583 2.018 -8.954 1.00 87.25 92 ASP A O 1
ATOM 686 N N . LEU A 1 93 ? -8.731 2.070 -10.221 1.00 83.00 93 LEU A N 1
ATOM 687 C CA . LEU A 1 93 ? -7.859 2.651 -9.203 1.00 83.00 93 LEU A CA 1
ATOM 688 C C . LEU A 1 93 ? -8.319 4.055 -8.816 1.00 83.00 93 LEU A C 1
ATOM 690 O O . LEU A 1 93 ? -8.175 4.439 -7.656 1.00 83.00 93 LEU A O 1
ATOM 694 N N . SER A 1 94 ? -8.893 4.814 -9.752 1.00 82.50 94 SER A N 1
ATOM 695 C CA . SER A 1 94 ? -9.398 6.157 -9.458 1.00 82.50 94 SER A CA 1
ATOM 696 C C . SER A 1 94 ? -10.568 6.109 -8.473 1.00 82.50 94 SER A C 1
ATOM 698 O O . SER A 1 94 ? -10.535 6.783 -7.440 1.00 82.50 94 SER A O 1
ATOM 700 N N . GLU A 1 95 ? -11.545 5.231 -8.715 1.00 85.44 95 GLU A N 1
ATOM 701 C CA . GLU A 1 95 ? -12.674 5.019 -7.806 1.00 85.44 95 GLU A CA 1
ATOM 702 C C . GLU A 1 95 ? -12.215 4.402 -6.478 1.00 85.44 95 GLU A C 1
ATOM 704 O O . GLU A 1 95 ? -12.640 4.835 -5.403 1.00 85.44 95 GLU A O 1
ATOM 709 N N . TYR A 1 96 ? -11.302 3.429 -6.527 1.00 82.62 96 TYR A N 1
ATOM 710 C CA . TYR A 1 96 ? -10.781 2.774 -5.330 1.00 82.62 96 TYR A CA 1
ATOM 711 C C . TYR A 1 96 ? -10.063 3.768 -4.404 1.00 82.62 96 TYR A C 1
ATOM 713 O O . TYR A 1 96 ? -10.353 3.826 -3.204 1.00 82.62 96 TYR A O 1
ATOM 721 N N . MET A 1 97 ? -9.171 4.599 -4.945 1.00 81.12 97 MET A N 1
ATOM 722 C CA . MET A 1 97 ? -8.370 5.526 -4.143 1.00 81.12 97 MET A CA 1
ATOM 723 C C . MET A 1 97 ? -9.172 6.753 -3.691 1.00 81.12 97 MET A C 1
ATOM 725 O O . MET A 1 97 ? -9.068 7.143 -2.527 1.00 81.12 97 MET A O 1
ATOM 729 N N . GLU A 1 98 ? -9.984 7.357 -4.566 1.00 82.25 98 GLU A N 1
ATOM 730 C CA . GLU A 1 98 ? -10.720 8.590 -4.242 1.00 82.25 98 GLU A CA 1
ATOM 731 C C . GLU A 1 98 ? -12.076 8.331 -3.575 1.00 82.25 98 GLU A C 1
ATOM 733 O O . GLU A 1 98 ? -12.481 9.085 -2.689 1.00 82.25 98 GLU A O 1
ATOM 738 N N . GLY A 1 99 ? -12.785 7.277 -3.985 1.00 78.19 99 GLY A N 1
ATOM 739 C CA . GLY A 1 99 ? -14.129 6.967 -3.502 1.00 78.19 99 GLY A CA 1
ATOM 740 C C . GLY A 1 99 ? -14.130 6.190 -2.189 1.00 78.19 99 GLY A C 1
ATOM 741 O O . GLY A 1 99 ? -14.887 6.519 -1.275 1.00 78.19 99 GLY A O 1
ATOM 742 N N . THR A 1 100 ? -13.271 5.172 -2.077 1.00 74.19 100 THR A N 1
ATOM 743 C CA . THR A 1 100 ? -13.268 4.265 -0.912 1.00 74.19 100 THR A CA 1
ATOM 744 C C . THR A 1 100 ? -12.166 4.561 0.106 1.00 74.19 100 THR A C 1
ATOM 746 O O . THR A 1 100 ? -12.208 4.037 1.218 1.00 74.19 100 THR A O 1
ATOM 749 N N . GLY A 1 101 ? -11.193 5.415 -0.240 1.00 76.25 101 GLY A N 1
ATOM 750 C CA . GLY A 1 101 ? -10.015 5.657 0.598 1.00 76.25 101 GLY A CA 1
ATOM 751 C C . GLY A 1 101 ? -9.125 4.418 0.719 1.00 76.25 101 GLY A C 1
ATOM 752 O O . GLY A 1 101 ? -8.533 4.179 1.774 1.00 76.25 101 GLY A O 1
ATOM 753 N N . GLY A 1 102 ? -9.086 3.609 -0.344 1.00 77.50 102 GLY A N 1
ATOM 754 C CA . GLY A 1 102 ? -8.374 2.342 -0.393 1.00 77.50 102 GLY A CA 1
ATOM 755 C C . GLY A 1 102 ? -6.879 2.474 -0.094 1.00 77.50 102 GLY A C 1
ATOM 756 O O . GLY A 1 102 ? -6.253 3.516 -0.291 1.00 77.50 102 GLY A O 1
ATOM 757 N N . VAL A 1 103 ? -6.287 1.382 0.387 1.00 80.25 103 VAL A N 1
ATOM 758 C CA . VAL A 1 103 ? -4.839 1.277 0.606 1.00 80.25 103 VAL A CA 1
ATOM 759 C C . VAL A 1 103 ? -4.250 0.377 -0.470 1.00 80.25 103 VAL A C 1
ATOM 761 O O . VAL A 1 103 ? -4.792 -0.693 -0.751 1.00 80.25 103 VAL A O 1
ATOM 764 N N . MET A 1 104 ? -3.124 0.799 -1.045 1.00 78.00 104 MET A N 1
ATOM 765 C CA . MET A 1 104 ? -2.328 -0.014 -1.963 1.00 78.00 104 MET A CA 1
ATOM 766 C C . MET A 1 104 ? -1.060 -0.517 -1.279 1.00 78.00 104 MET A C 1
ATOM 768 O O . MET A 1 104 ? -0.352 0.241 -0.612 1.00 78.00 104 MET A O 1
ATOM 772 N N . LEU A 1 105 ? -0.749 -1.794 -1.493 1.00 79.50 105 LEU A N 1
ATOM 773 C CA . LEU A 1 105 ? 0.521 -2.398 -1.112 1.00 79.50 105 LEU A CA 1
ATOM 774 C C . LEU A 1 105 ? 1.260 -2.818 -2.380 1.00 79.50 105 LEU A C 1
ATOM 776 O O . LEU A 1 105 ? 0.779 -3.662 -3.129 1.00 79.50 105 LEU A O 1
ATOM 780 N N . ILE A 1 106 ? 2.425 -2.219 -2.614 1.00 78.69 106 ILE A N 1
ATOM 781 C CA . ILE A 1 106 ? 3.198 -2.424 -3.840 1.00 78.69 106 ILE A CA 1
ATOM 782 C C . ILE A 1 106 ? 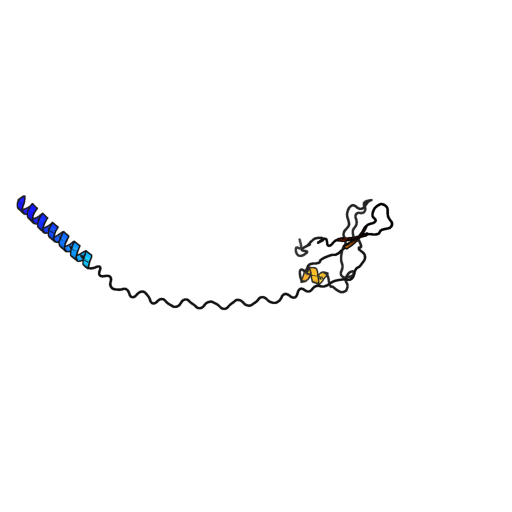4.379 -3.347 -3.543 1.00 78.69 106 ILE A C 1
ATOM 784 O O . ILE A 1 106 ? 5.159 -3.116 -2.614 1.00 78.69 106 ILE A O 1
ATOM 788 N N . TYR A 1 107 ? 4.528 -4.379 -4.370 1.00 80.81 107 TYR A N 1
ATOM 789 C CA . TYR A 1 107 ? 5.664 -5.290 -4.343 1.00 80.81 107 TYR A CA 1
ATOM 790 C C . TYR A 1 107 ? 6.537 -5.046 -5.567 1.00 80.81 107 TYR A C 1
ATOM 792 O O . TYR A 1 107 ? 6.062 -5.087 -6.698 1.00 80.81 107 TYR A O 1
ATOM 800 N N . LEU A 1 108 ? 7.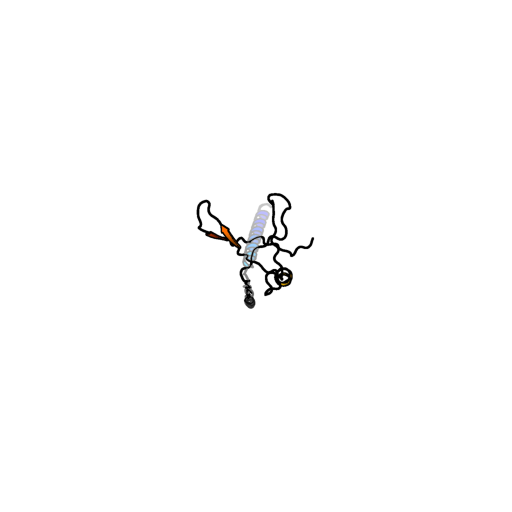829 -4.817 -5.344 1.00 78.44 108 LEU A N 1
ATOM 801 C CA . LEU A 1 108 ? 8.794 -4.586 -6.414 1.00 78.44 108 LEU A CA 1
ATOM 802 C C . LEU A 1 108 ? 9.813 -5.718 -6.442 1.00 78.44 108 LEU A C 1
ATOM 804 O O . LEU A 1 108 ? 10.384 -6.085 -5.410 1.00 78.44 108 LEU A O 1
ATOM 808 N N . LYS A 1 109 ? 10.072 -6.236 -7.642 1.00 76.75 109 LYS A N 1
ATOM 809 C CA . LYS A 1 109 ? 11.124 -7.216 -7.906 1.00 76.75 109 LYS A CA 1
ATOM 810 C C . LYS A 1 109 ? 12.218 -6.547 -8.724 1.00 76.75 109 LYS A C 1
ATOM 812 O O . LYS A 1 109 ? 12.001 -6.228 -9.888 1.00 76.75 109 LYS A O 1
ATOM 817 N N . THR A 1 110 ? 13.393 -6.355 -8.133 1.00 72.06 110 THR A N 1
ATOM 818 C CA . THR A 1 110 ? 14.548 -5.813 -8.860 1.00 72.06 110 THR A CA 1
ATOM 819 C C . THR A 1 110 ? 15.583 -6.896 -9.142 1.00 72.06 110 THR A C 1
ATOM 821 O O . THR A 1 110 ? 15.815 -7.788 -8.318 1.00 72.06 110 THR A O 1
ATOM 824 N N . LEU A 1 111 ? 16.180 -6.829 -10.333 1.00 70.69 111 LEU A N 1
ATOM 825 C CA . LEU A 1 111 ? 17.320 -7.651 -10.719 1.00 70.69 111 LEU A CA 1
ATOM 826 C C . LEU A 1 111 ? 18.576 -6.979 -10.177 1.00 70.69 111 LEU A C 1
ATOM 828 O O . LEU A 1 111 ? 18.902 -5.859 -10.569 1.00 70.69 111 LEU A O 1
ATOM 832 N N . VAL A 1 112 ? 19.287 -7.661 -9.287 1.00 63.69 112 VAL A N 1
ATOM 833 C CA . VAL A 1 112 ? 20.582 -7.181 -8.806 1.00 63.69 112 VAL A CA 1
ATOM 834 C C . VAL A 1 112 ? 21.665 -8.032 -9.444 1.00 63.69 112 VAL A C 1
ATOM 836 O O . VAL A 1 112 ? 21.779 -9.227 -9.165 1.00 63.69 112 VAL A O 1
ATOM 839 N N . THR A 1 113 ? 22.482 -7.404 -10.286 1.00 63.03 113 THR A N 1
ATOM 840 C CA . THR A 1 113 ? 23.733 -8.006 -10.750 1.00 63.03 113 THR A CA 1
ATOM 841 C C . THR A 1 113 ? 24.780 -7.793 -9.669 1.00 63.03 113 THR A C 1
ATOM 843 O O . THR A 1 113 ? 25.243 -6.671 -9.450 1.00 63.03 113 THR A O 1
ATOM 846 N N . LEU A 1 114 ? 25.144 -8.862 -8.965 1.00 64.56 114 LEU A N 1
ATOM 847 C CA . LEU A 1 114 ? 26.220 -8.805 -7.982 1.00 64.56 114 LEU A CA 1
ATOM 848 C C . LEU A 1 114 ? 27.560 -8.676 -8.715 1.00 64.56 114 LEU A C 1
ATOM 850 O O . LEU A 1 114 ? 27.804 -9.343 -9.722 1.00 64.56 114 LEU A O 1
ATOM 854 N N . SER A 1 115 ? 28.431 -7.788 -8.236 1.00 55.19 115 SER A N 1
ATOM 855 C CA . SER A 1 115 ? 29.725 -7.539 -8.872 1.00 55.19 115 SER A CA 1
ATOM 856 C C . SER A 1 115 ? 30.563 -8.825 -8.908 1.00 55.19 115 SER A C 1
ATOM 858 O O . SER A 1 115 ? 31.056 -9.263 -7.869 1.00 55.19 115 SER A O 1
ATOM 860 N N . GLY A 1 116 ? 30.740 -9.406 -10.099 1.00 66.50 116 GLY A N 1
ATOM 861 C CA . GLY A 1 116 ? 31.682 -10.505 -10.340 1.00 66.50 116 GLY A CA 1
ATOM 862 C C . GLY A 1 116 ? 31.109 -11.871 -10.738 1.00 66.50 116 GLY A C 1
ATOM 863 O O . GLY A 1 116 ? 31.895 -12.812 -10.809 1.00 66.50 116 GLY A O 1
ATOM 864 N N . GLY A 1 117 ? 29.814 -12.025 -11.036 1.00 56.53 117 GLY A N 1
ATOM 865 C CA . GLY A 1 117 ? 29.276 -13.326 -11.460 1.00 56.53 117 GLY A CA 1
ATOM 866 C C . GLY A 1 117 ? 28.005 -13.248 -12.303 1.00 56.53 117 GLY A C 1
ATOM 867 O O . GLY A 1 117 ? 27.273 -12.266 -12.253 1.00 56.53 117 GLY A O 1
ATOM 868 N N . SER A 1 118 ? 27.751 -14.316 -13.065 1.00 60.00 118 SER A N 1
ATOM 869 C CA . SER A 1 118 ? 26.540 -14.578 -13.867 1.00 60.00 118 SER A CA 1
ATOM 870 C C . SER A 1 118 ? 25.264 -14.795 -13.040 1.00 60.00 118 SER A C 1
ATOM 872 O O . SER A 1 118 ? 24.201 -15.054 -13.602 1.00 60.00 118 SER A O 1
ATOM 874 N N . ASP A 1 119 ? 25.365 -14.718 -11.714 1.00 56.91 119 ASP A N 1
ATOM 875 C CA . ASP A 1 119 ? 24.262 -14.982 -10.803 1.00 56.91 119 ASP A CA 1
ATOM 876 C C . ASP A 1 119 ? 23.377 -13.741 -10.690 1.00 56.91 119 ASP A C 1
ATOM 878 O O . ASP A 1 119 ? 23.736 -12.720 -10.100 1.00 56.91 119 ASP A O 1
ATOM 882 N N . THR A 1 120 ? 22.195 -13.838 -11.295 1.00 58.88 120 THR A N 1
ATOM 883 C CA . THR A 1 120 ? 21.151 -12.820 -11.189 1.00 58.88 120 THR A CA 1
ATOM 884 C C . THR A 1 120 ? 20.350 -13.089 -9.919 1.00 58.88 120 THR A C 1
ATOM 886 O O . THR A 1 120 ? 19.613 -14.072 -9.841 1.00 58.88 120 THR A O 1
ATOM 889 N N . GLY A 1 121 ? 20.507 -12.237 -8.907 1.00 57.22 121 GLY A N 1
ATOM 890 C CA . GLY A 1 121 ? 19.689 -12.278 -7.696 1.00 57.22 121 GLY A CA 1
ATOM 891 C C . GLY A 1 121 ? 18.403 -11.470 -7.871 1.00 57.22 121 GLY A C 1
ATOM 892 O O . GLY A 1 121 ? 18.403 -10.428 -8.529 1.00 57.22 121 GLY A O 1
ATOM 893 N N . TYR A 1 122 ? 17.310 -11.922 -7.256 1.00 58.88 122 TYR A N 1
ATOM 894 C CA . TYR A 1 122 ? 16.080 -11.137 -7.151 1.00 58.88 122 TYR A CA 1
ATOM 895 C C . TYR A 1 122 ? 15.993 -10.527 -5.755 1.00 58.88 122 TYR A C 1
ATOM 897 O O . TYR A 1 122 ? 15.964 -11.257 -4.764 1.00 58.88 122 TYR A O 1
ATOM 905 N N . LEU A 1 123 ? 15.922 -9.201 -5.673 1.00 56.84 123 LEU A N 1
ATOM 906 C CA . LEU A 1 123 ? 15.552 -8.517 -4.440 1.00 56.84 123 LEU A CA 1
ATOM 907 C C . LEU A 1 123 ? 14.066 -8.164 -4.538 1.00 56.84 123 LEU A C 1
ATOM 909 O O . LEU A 1 123 ? 13.671 -7.331 -5.354 1.00 56.84 123 LEU A O 1
ATOM 913 N N . CYS A 1 124 ? 13.249 -8.825 -3.721 1.00 56.19 124 CYS A N 1
ATOM 914 C CA . CYS A 1 124 ? 11.850 -8.464 -3.532 1.00 56.19 124 CYS A CA 1
ATOM 915 C C . CYS A 1 124 ? 11.774 -7.473 -2.372 1.00 56.19 124 CYS A C 1
ATOM 917 O O . CYS A 1 124 ? 12.101 -7.827 -1.239 1.00 56.19 124 CYS A O 1
ATOM 919 N N . THR A 1 125 ? 11.360 -6.242 -2.647 1.00 58.16 125 THR A N 1
ATOM 920 C CA . THR A 1 125 ? 11.096 -5.246 -1.608 1.00 58.16 125 THR A CA 1
ATOM 921 C C . THR A 1 125 ? 9.607 -4.937 -1.591 1.00 58.16 125 THR A C 1
ATOM 923 O O . THR A 1 125 ? 9.018 -4.577 -2.608 1.00 58.16 125 THR A O 1
ATOM 926 N N . SER A 1 126 ? 8.984 -5.119 -0.430 1.00 53.09 126 SER A N 1
ATOM 927 C CA . SER A 1 126 ? 7.672 -4.558 -0.121 1.00 53.09 126 SER A CA 1
ATOM 928 C C . SER A 1 126 ? 7.917 -3.249 0.620 1.00 53.09 126 SER A C 1
ATOM 930 O O . SER A 1 126 ? 7.868 -3.193 1.850 1.00 53.09 126 SER A O 1
ATOM 932 N N . ALA A 1 127 ? 8.298 -2.205 -0.109 1.00 52.00 127 ALA A N 1
ATOM 933 C CA . ALA A 1 127 ? 8.325 -0.879 0.483 1.00 52.00 127 ALA A CA 1
ATOM 934 C C . ALA A 1 127 ? 6.879 -0.361 0.492 1.00 52.00 127 ALA A C 1
ATOM 936 O O . ALA A 1 127 ? 6.280 -0.297 -0.582 1.00 52.00 127 ALA A O 1
ATOM 937 N N . PRO A 1 128 ? 6.297 0.037 1.639 1.00 47.78 128 PRO A N 1
ATOM 938 C CA . PRO A 1 128 ? 5.127 0.901 1.614 1.00 47.78 128 PRO A CA 1
ATOM 939 C C . PRO A 1 128 ? 5.575 2.237 1.010 1.00 47.78 128 PRO A C 1
ATOM 941 O O . PRO A 1 128 ? 6.098 3.115 1.697 1.00 47.78 128 PRO A O 1
ATOM 944 N N . PHE A 1 129 ? 5.479 2.355 -0.311 1.00 47.69 129 PHE A N 1
ATOM 945 C CA . PHE A 1 129 ? 5.876 3.553 -1.030 1.00 47.69 129 PHE A CA 1
ATOM 946 C C . PHE A 1 129 ? 4.728 4.561 -0.913 1.00 47.69 129 PHE A C 1
ATOM 948 O O . PHE A 1 129 ? 3.795 4.539 -1.698 1.00 47.69 129 PHE A O 1
ATOM 955 N N . TYR A 1 130 ? 4.808 5.402 0.121 1.00 43.38 130 TYR A N 1
ATOM 956 C CA . TYR A 1 130 ? 3.974 6.580 0.390 1.00 43.38 130 TYR A CA 1
ATOM 957 C C . TYR A 1 130 ? 2.449 6.359 0.470 1.00 43.38 130 TYR A C 1
ATOM 959 O O . TYR A 1 130 ? 1.748 6.217 -0.525 1.00 43.38 130 TYR A O 1
ATOM 967 N N . ILE A 1 131 ? 1.905 6.497 1.684 1.00 40.00 131 ILE A N 1
ATOM 968 C CA . ILE A 1 131 ? 0.489 6.818 1.901 1.00 40.00 131 ILE A CA 1
ATOM 969 C C . ILE A 1 131 ? 0.290 8.274 1.455 1.00 40.00 131 ILE A C 1
ATOM 971 O O . ILE A 1 131 ? 0.535 9.199 2.231 1.00 40.00 131 ILE A O 1
ATOM 975 N N . PHE A 1 132 ? -0.120 8.506 0.209 1.00 42.12 132 PHE A N 1
ATOM 976 C CA . PHE A 1 132 ? -0.726 9.784 -0.153 1.00 42.12 132 PHE A CA 1
ATOM 977 C C . PHE A 1 132 ? -2.214 9.695 0.163 1.00 42.12 132 PHE A C 1
ATOM 979 O O . PHE A 1 132 ? -2.981 9.060 -0.552 1.00 42.12 132 PHE A O 1
ATOM 986 N N . ASN A 1 133 ? -2.627 10.351 1.245 1.00 38.62 133 ASN A N 1
ATOM 987 C CA . ASN A 1 133 ? -4.013 10.766 1.377 1.00 38.62 133 ASN A CA 1
ATOM 988 C C . ASN A 1 133 ? -4.254 11.818 0.280 1.00 38.62 133 ASN A C 1
ATOM 990 O O . ASN A 1 133 ? -3.919 12.988 0.453 1.00 38.62 133 ASN A O 1
ATOM 994 N N . LEU A 1 134 ? -4.770 11.397 -0.877 1.00 45.59 134 LEU A N 1
ATOM 995 C CA . LEU A 1 134 ? -5.195 12.294 -1.961 1.00 45.59 134 LEU A CA 1
ATOM 996 C C . LEU A 1 134 ? -6.536 12.995 -1.643 1.00 45.59 134 LEU A C 1
ATOM 998 O O . LEU A 1 134 ? -7.163 13.581 -2.518 1.00 45.59 134 LEU A O 1
ATOM 1002 N N . GLY A 1 135 ? -6.964 12.990 -0.378 1.00 38.50 135 GLY A N 1
ATOM 1003 C CA . GLY A 1 135 ? -8.195 13.598 0.117 1.00 38.50 135 GLY A CA 1
ATOM 1004 C C . GLY A 1 135 ? -8.054 15.021 0.662 1.00 38.50 135 GLY A C 1
ATOM 1005 O O . GLY A 1 135 ? -8.928 15.464 1.403 1.00 38.50 135 GLY A O 1
ATOM 1006 N N . SER A 1 136 ? -7.005 15.776 0.322 1.00 38.62 136 SER A N 1
ATOM 1007 C CA . SER A 1 136 ? -7.002 17.225 0.569 1.00 38.62 136 SER A CA 1
ATOM 1008 C C . SER A 1 136 ? -6.612 17.991 -0.686 1.00 38.62 136 SER A C 1
ATOM 1010 O O . SER A 1 136 ? -5.438 18.248 -0.955 1.00 38.62 136 SER A O 1
ATOM 1012 N N . ARG A 1 137 ? -7.643 18.368 -1.444 1.00 41.25 137 ARG A N 1
ATOM 1013 C CA . ARG A 1 137 ? -7.588 19.484 -2.388 1.00 41.25 137 ARG A CA 1
ATOM 1014 C C . ARG A 1 137 ? -7.073 20.721 -1.638 1.00 41.25 137 ARG A C 1
ATOM 1016 O O . ARG A 1 137 ? -7.629 21.059 -0.593 1.00 41.25 137 ARG A O 1
ATOM 1023 N N . PHE A 1 138 ? -6.021 21.352 -2.155 1.00 41.69 138 PHE A N 1
ATOM 1024 C CA . PHE A 1 138 ? -5.748 22.766 -1.890 1.00 41.69 138 PHE A CA 1
ATOM 1025 C C . PHE A 1 138 ? -6.652 23.626 -2.774 1.00 41.69 138 PHE A C 1
ATOM 1027 O O . PHE A 1 138 ? -6.936 23.185 -3.913 1.00 41.69 138 PHE A O 1
#

Foldseek 3Di:
DVVVVVVVVVVVVVVVVVVVVVVVVVPPPPPDPDPDDDDDDDDDDDDDDDDDDDPPDDDADDDDFDFPDFAPDVVTPDTDTDDACVNGVVDRVVCQCAVVVHADWDWDWDFDDDPPDPDTDTDIDRDSPDDPNPPDDD

pLDDT: mean 71.83, std 13.5, range [38.5, 91.31]